Protein AF-A0A368PZV4-F1 (afdb_monomer_lite)

Foldseek 3Di:
DQLVVLLVVCPVVVLFDDDPPDPDDDSVRSLVRLVVSLVVLVVVVCVVVVDDPVVCCCLAVVCSVCRVDDDDWWAAAQAQQGTDDGSVVVNCVSSVHGHGDDRHDDPVPPPCVVPRRPDTPVRVVVVVVVVVVVVVVVVCPDDPDD

Secondary structure (DSSP, 8-state):
-HHHHHHHHHHHTTSS---TT-S---HHHHHHHHHHHHHHHHHHHHHHHT--HHHHIIIIITTGGGTTS-----BBTTSTT-B---HHHHHHHHHT----------TT-HHHHTTSTTSBHHHHHHHHHHHHHHHHHHTT------

Structure (mmCIF, N/CA/C/O backbone):
data_AF-A0A368PZV4-F1
#
_entry.id   AF-A0A368PZV4-F1
#
loop_
_atom_site.group_PDB
_atom_site.id
_atom_site.type_symbol
_atom_site.label_atom_id
_atom_site.label_alt_id
_atom_site.label_comp_id
_atom_site.label_asym_id
_atom_site.label_entity_id
_atom_site.label_seq_id
_atom_site.pdbx_PDB_ins_code
_atom_site.Cartn_x
_atom_site.Cartn_y
_atom_site.Cartn_z
_atom_site.occupancy
_atom_site.B_iso_or_equiv
_atom_site.auth_seq_id
_atom_site.auth_comp_id
_atom_site.auth_asym_id
_atom_site.auth_atom_id
_atom_site.pdbx_PDB_model_num
ATOM 1 N N . MET A 1 1 ? -8.349 9.410 0.776 1.00 78.31 1 MET A N 1
ATOM 2 C CA . MET A 1 1 ? -9.178 8.287 0.238 1.00 78.31 1 MET A CA 1
ATOM 3 C C . MET A 1 1 ? -8.733 6.930 0.779 1.00 78.31 1 MET A C 1
ATOM 5 O O . MET A 1 1 ? -9.590 6.104 1.074 1.00 78.31 1 MET A O 1
ATOM 9 N N . SER A 1 2 ? -7.427 6.701 0.957 1.00 87.19 2 SER A N 1
ATOM 10 C CA . SER A 1 2 ? -6.885 5.424 1.443 1.00 87.19 2 SER A CA 1
ATOM 11 C C . SER A 1 2 ? -7.410 5.018 2.823 1.00 87.19 2 SER A C 1
ATOM 13 O O . SER A 1 2 ? -7.723 3.852 3.024 1.00 87.19 2 SER A O 1
ATOM 15 N N . LEU A 1 3 ? -7.606 5.967 3.747 1.00 91.31 3 LEU A N 1
ATOM 16 C CA . LEU A 1 3 ? -8.195 5.670 5.058 1.00 91.31 3 LEU A CA 1
ATOM 17 C C . LEU A 1 3 ? -9.591 5.031 4.967 1.00 91.31 3 LEU A C 1
ATOM 19 O O . LEU A 1 3 ? -9.869 4.076 5.685 1.00 91.31 3 LEU A O 1
ATOM 23 N N . LEU A 1 4 ? -10.462 5.540 4.088 1.00 92.06 4 LEU A N 1
ATOM 24 C CA . LEU A 1 4 ? -11.806 4.983 3.897 1.00 92.06 4 LEU A CA 1
ATOM 25 C C . LEU A 1 4 ? -11.743 3.579 3.298 1.00 92.06 4 LEU A C 1
ATOM 27 O O . LEU A 1 4 ? -12.477 2.702 3.738 1.00 92.06 4 LEU A O 1
ATOM 31 N N . LEU A 1 5 ? -10.845 3.356 2.331 1.00 91.75 5 LEU A N 1
ATOM 32 C CA . LEU A 1 5 ? -10.611 2.030 1.760 1.00 91.75 5 LEU A CA 1
ATOM 33 C C . LEU A 1 5 ? -10.196 1.035 2.850 1.00 91.75 5 LEU A C 1
ATOM 35 O O . LEU A 1 5 ? -10.848 0.005 3.008 1.00 91.75 5 LEU A O 1
ATOM 39 N N . CYS A 1 6 ? -9.160 1.364 3.628 1.00 91.81 6 CYS A N 1
ATOM 40 C CA . CYS A 1 6 ? -8.692 0.512 4.718 1.00 91.81 6 CYS A CA 1
ATOM 41 C C . CYS A 1 6 ? -9.803 0.272 5.745 1.00 91.81 6 CYS A C 1
ATOM 43 O O . CYS A 1 6 ? -10.061 -0.869 6.112 1.00 91.81 6 CYS A O 1
ATOM 45 N N . GLY A 1 7 ? -10.505 1.330 6.160 1.00 92.69 7 GLY A N 1
ATOM 46 C CA . GLY A 1 7 ? -11.626 1.234 7.090 1.00 92.69 7 GLY A CA 1
ATOM 47 C C . GLY A 1 7 ? -12.708 0.272 6.606 1.00 92.69 7 GLY A C 1
ATOM 48 O O . GLY A 1 7 ? -13.102 -0.625 7.343 1.00 92.69 7 GLY A O 1
ATOM 49 N N . ASN A 1 8 ? -13.140 0.406 5.352 1.00 94.31 8 ASN A N 1
ATOM 50 C CA . ASN A 1 8 ? -14.178 -0.445 4.774 1.00 94.31 8 ASN A CA 1
ATOM 51 C C . ASN A 1 8 ? -13.747 -1.911 4.697 1.00 94.31 8 ASN A C 1
ATOM 53 O O . ASN A 1 8 ? -14.519 -2.785 5.083 1.00 94.31 8 ASN A O 1
ATOM 57 N N . VAL A 1 9 ? -12.526 -2.189 4.228 1.00 94.38 9 VAL A N 1
ATOM 58 C CA . VAL A 1 9 ? -12.024 -3.569 4.129 1.00 94.38 9 VAL A CA 1
ATOM 59 C C . VAL A 1 9 ? -11.935 -4.214 5.511 1.00 94.38 9 VAL A C 1
ATOM 61 O O . VAL A 1 9 ? -12.383 -5.344 5.690 1.00 94.38 9 VAL A O 1
ATOM 64 N N . LEU A 1 10 ? -11.421 -3.489 6.506 1.00 93.75 10 LEU A N 1
ATOM 65 C CA . LEU A 1 10 ? -11.303 -4.005 7.869 1.00 93.75 10 LEU A CA 1
ATOM 66 C C . LEU A 1 10 ? -12.663 -4.185 8.553 1.00 93.75 10 LEU A C 1
ATOM 68 O O . LEU A 1 10 ? -12.827 -5.141 9.304 1.00 93.75 10 LEU A O 1
ATOM 72 N N . LEU A 1 11 ? -13.636 -3.305 8.298 1.00 94.31 11 LEU A N 1
ATOM 73 C CA . LEU A 1 11 ? -15.003 -3.454 8.810 1.00 94.31 11 LEU A CA 1
ATOM 74 C C . LEU A 1 11 ? -15.690 -4.681 8.209 1.00 94.31 11 LEU A C 1
ATOM 76 O O . LEU A 1 11 ? -16.255 -5.487 8.939 1.00 94.31 11 LEU A O 1
ATOM 80 N N . LEU A 1 12 ? -15.613 -4.838 6.884 1.00 94.25 12 LEU A N 1
ATOM 81 C CA . LEU A 1 12 ? -16.194 -5.983 6.178 1.00 94.25 12 LEU A CA 1
ATOM 82 C C . LEU A 1 12 ? -15.517 -7.304 6.557 1.00 94.25 12 LEU A C 1
ATOM 84 O O . LEU A 1 12 ? -16.163 -8.345 6.546 1.00 94.25 12 LEU A O 1
ATOM 88 N N . GLY A 1 13 ? -14.228 -7.263 6.898 1.00 91.75 13 GLY A N 1
ATOM 89 C CA . GLY A 1 13 ? -13.473 -8.409 7.402 1.00 91.75 13 GLY A CA 1
ATOM 90 C C . GLY A 1 13 ? -13.591 -8.641 8.911 1.00 91.75 13 GLY A C 1
ATOM 91 O O . GLY A 1 13 ? -12.809 -9.434 9.438 1.00 91.75 13 GLY A O 1
ATOM 92 N N . GLU A 1 14 ? -14.483 -7.918 9.605 1.00 91.44 14 GLU A N 1
ATOM 93 C CA . GLU A 1 14 ? -14.702 -7.983 11.062 1.00 91.44 14 GLU A CA 1
ATOM 94 C C . GLU A 1 14 ? -13.419 -7.773 11.895 1.00 91.44 14 GLU A C 1
ATOM 96 O O . GLU A 1 14 ? -13.285 -8.241 13.025 1.00 91.44 14 GLU A O 1
ATOM 101 N N . LYS A 1 15 ? -12.440 -7.057 11.331 1.00 90.75 15 LYS A N 1
ATOM 102 C CA . LYS A 1 15 ? -11.149 -6.743 11.963 1.00 90.75 15 LYS A CA 1
ATOM 103 C C . LYS A 1 15 ? -11.218 -5.514 12.859 1.00 90.75 15 LYS A C 1
ATOM 105 O O . LYS A 1 15 ? -10.461 -5.402 13.820 1.00 90.75 15 LYS A O 1
ATOM 110 N N . ILE A 1 16 ? -12.124 -4.597 12.536 1.00 92.69 16 ILE A N 1
ATOM 111 C CA . ILE A 1 16 ? -12.503 -3.459 13.373 1.00 92.69 16 ILE A CA 1
ATOM 112 C C . ILE A 1 16 ? -14.026 -3.399 13.456 1.00 92.69 16 ILE A C 1
ATOM 114 O O . ILE A 1 16 ? -14.721 -3.882 12.566 1.00 92.69 16 ILE A O 1
ATOM 118 N N . THR A 1 17 ? -14.550 -2.776 14.507 1.00 92.56 17 THR A N 1
ATOM 119 C CA . THR A 1 17 ? -15.995 -2.662 14.738 1.00 92.56 17 THR A CA 1
ATOM 120 C C . THR A 1 17 ? -16.387 -1.223 15.026 1.00 92.56 17 THR A C 1
ATO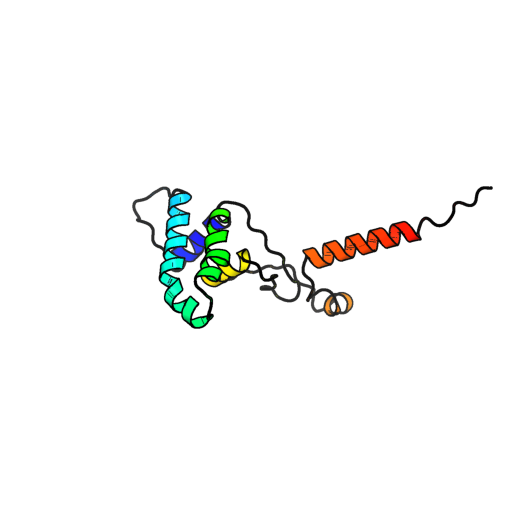M 122 O O . THR A 1 17 ? -15.664 -0.497 15.708 1.00 92.56 17 THR A O 1
ATOM 125 N N . LEU A 1 18 ? -17.568 -0.835 14.557 1.00 91.81 18 LEU A N 1
ATOM 126 C CA . LEU A 1 18 ? -18.217 0.430 14.885 1.00 91.81 18 LEU A CA 1
ATOM 127 C C . LEU A 1 18 ? -19.496 0.152 15.673 1.00 91.81 18 LEU A C 1
ATOM 129 O O . LEU A 1 18 ? -20.138 -0.878 15.482 1.00 91.81 18 LEU A O 1
ATOM 133 N N . ASN A 1 19 ? -19.883 1.080 16.545 1.00 90.31 19 ASN A N 1
ATOM 134 C CA . ASN A 1 19 ? -21.182 1.005 17.205 1.00 90.31 19 ASN A CA 1
ATOM 135 C C . ASN A 1 19 ? -22.301 1.232 16.166 1.00 90.31 19 ASN A C 1
ATOM 137 O O . ASN A 1 19 ? -22.258 2.209 15.426 1.00 90.31 19 ASN A O 1
ATOM 141 N N . LEU A 1 20 ? -23.300 0.346 16.126 1.00 85.88 20 LEU A N 1
ATOM 142 C CA . LEU A 1 20 ? -24.413 0.373 15.168 1.00 85.88 20 LEU A CA 1
ATOM 143 C C . LEU A 1 20 ? -25.290 1.635 15.268 1.00 85.88 20 LEU A C 1
ATOM 145 O O . LEU A 1 20 ? -25.945 1.998 14.292 1.00 85.88 20 LEU A O 1
ATOM 149 N N . ASP A 1 21 ? -25.272 2.334 16.404 1.00 92.62 21 ASP A N 1
ATOM 150 C CA . ASP A 1 21 ? -26.074 3.544 16.625 1.00 92.62 21 ASP A CA 1
ATOM 151 C C . ASP A 1 21 ? -25.435 4.819 16.047 1.00 92.62 21 ASP A C 1
ATOM 153 O O . ASP A 1 21 ? -26.058 5.889 16.015 1.00 92.62 21 ASP A O 1
ATOM 157 N N . ILE A 1 22 ? -24.182 4.747 15.583 1.00 91.56 22 ILE A N 1
ATOM 158 C CA . ILE A 1 22 ? -23.477 5.924 15.073 1.00 91.56 22 ILE A CA 1
ATOM 159 C C . ILE A 1 22 ? -23.836 6.169 13.606 1.00 91.56 22 ILE A C 1
ATOM 161 O O . ILE A 1 22 ? -23.714 5.306 12.743 1.00 91.56 22 ILE A O 1
ATOM 165 N N . LYS A 1 23 ? -24.240 7.402 13.295 1.00 92.12 23 LYS A N 1
ATOM 166 C CA . LYS A 1 23 ? -24.555 7.822 11.915 1.00 92.12 23 LYS A CA 1
ATOM 167 C C . LYS A 1 23 ? -23.370 8.457 11.189 1.00 92.12 23 LYS A C 1
ATOM 169 O O . LYS A 1 23 ? -23.440 8.691 9.986 1.00 92.12 23 LYS A O 1
ATOM 174 N N . LYS A 1 24 ? -22.321 8.822 11.929 1.00 93.06 24 LYS A N 1
ATOM 175 C CA . LYS A 1 24 ? -21.122 9.502 11.427 1.00 93.06 24 LYS A CA 1
ATOM 176 C C . LYS A 1 24 ? -19.906 9.038 12.217 1.00 93.06 24 LYS A C 1
ATOM 178 O O . LYS A 1 24 ? -19.992 8.865 13.430 1.00 93.06 24 LYS A O 1
ATOM 183 N N . VAL A 1 25 ? -18.781 8.907 11.526 1.00 93.12 25 VAL A N 1
ATOM 184 C CA . VAL A 1 25 ? -17.474 8.575 12.102 1.00 93.12 25 VAL A CA 1
ATOM 185 C C . VAL A 1 25 ? -16.504 9.685 11.725 1.00 93.12 25 VAL A C 1
ATOM 187 O O . VAL A 1 25 ? -16.490 10.125 10.575 1.00 93.12 25 VAL A O 1
ATOM 190 N N . SER A 1 26 ? -15.731 10.178 12.693 1.00 94.25 26 SER A N 1
ATOM 191 C CA . SER A 1 26 ? -14.684 11.163 12.421 1.00 94.25 26 SER A CA 1
ATOM 192 C C . SER A 1 26 ? -13.438 10.485 11.859 1.00 94.25 26 SER A C 1
ATOM 194 O O . SER A 1 26 ? -13.157 9.323 12.151 1.00 94.25 26 SER A O 1
ATOM 196 N N . GLU A 1 27 ? -12.651 11.236 11.093 1.00 93.25 27 GLU A N 1
ATOM 197 C CA . GLU A 1 27 ? -11.374 10.762 10.558 1.00 93.25 27 GLU A CA 1
ATOM 198 C C . GLU A 1 27 ? -10.453 10.228 11.665 1.00 93.25 27 GLU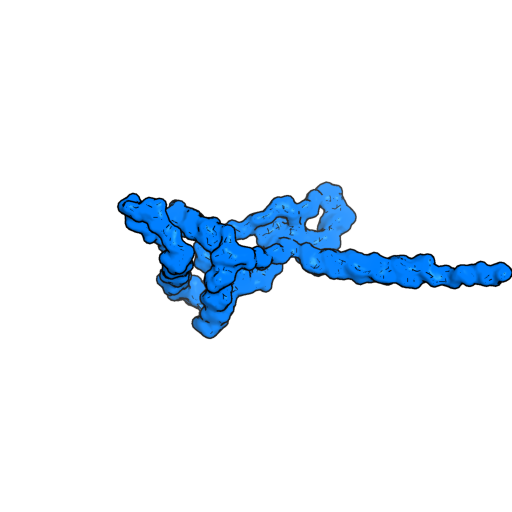 A C 1
ATOM 200 O O . GLU A 1 27 ? -9.980 9.098 11.583 1.00 93.25 27 GLU A O 1
ATOM 205 N N . GLY A 1 28 ? -10.277 10.995 12.747 1.00 93.12 28 GLY A N 1
ATOM 206 C CA . GLY A 1 28 ? -9.441 10.589 13.878 1.00 93.12 28 GLY A CA 1
ATOM 207 C C . GLY A 1 28 ? -9.924 9.308 14.564 1.00 93.12 28 GLY A C 1
ATOM 208 O O . GLY A 1 28 ? -9.102 8.486 14.961 1.00 93.12 28 GLY A O 1
ATOM 209 N N . HIS A 1 29 ? -11.241 9.092 14.654 1.00 93.50 29 HIS A N 1
ATOM 210 C CA . HIS A 1 29 ? -11.783 7.846 15.199 1.00 93.50 29 HIS A CA 1
ATOM 211 C C . HIS A 1 29 ? -11.462 6.656 14.288 1.00 93.50 29 HIS A C 1
ATOM 213 O O . HIS A 1 29 ? -11.070 5.598 14.771 1.00 93.50 29 HIS A O 1
ATOM 219 N N . LEU A 1 30 ? -11.567 6.831 12.968 1.00 93.75 30 LEU A N 1
ATOM 220 C CA . LEU A 1 30 ? -11.234 5.771 12.020 1.00 93.75 30 LEU A CA 1
ATOM 221 C C . LEU A 1 30 ? -9.730 5.450 12.020 1.00 93.75 30 LEU A C 1
ATOM 223 O O . LEU A 1 30 ? -9.369 4.275 12.027 1.00 93.75 30 LEU A O 1
ATOM 227 N N . ILE A 1 31 ? -8.856 6.463 12.093 1.00 93.75 31 ILE A N 1
ATOM 228 C CA . ILE A 1 31 ? -7.403 6.266 12.260 1.00 93.75 31 ILE A CA 1
ATOM 229 C C . ILE A 1 31 ? -7.117 5.462 13.531 1.00 93.75 31 ILE A C 1
ATOM 231 O O . ILE A 1 31 ? -6.352 4.501 13.483 1.00 93.75 31 ILE A O 1
ATOM 235 N N . TYR A 1 32 ? -7.750 5.822 14.649 1.00 92.81 32 TYR A N 1
ATOM 236 C CA . TYR A 1 32 ? -7.574 5.127 15.923 1.00 92.81 32 TYR A CA 1
ATOM 237 C C . TYR A 1 32 ? -7.950 3.642 15.836 1.00 92.81 32 TYR A C 1
ATOM 239 O O . TYR A 1 32 ? -7.218 2.796 16.353 1.00 92.81 32 TYR A O 1
ATOM 247 N N . LEU A 1 33 ? -9.049 3.301 15.157 1.00 93.31 33 LEU A N 1
ATOM 248 C CA . LEU A 1 33 ? -9.457 1.906 14.968 1.00 93.31 33 LEU A CA 1
ATOM 249 C C . LEU A 1 33 ? -8.441 1.119 14.134 1.00 93.31 33 LEU A C 1
ATOM 251 O O . LEU A 1 33 ? -8.046 0.022 14.525 1.00 93.31 33 LEU A O 1
ATOM 255 N N . VAL A 1 34 ? -7.974 1.696 13.022 1.00 92.62 34 VAL A N 1
ATOM 256 C CA . VAL A 1 34 ? -6.947 1.079 12.162 1.00 92.62 34 VAL A CA 1
ATOM 257 C C . VAL A 1 34 ? -5.635 0.889 12.930 1.00 92.62 34 VAL A C 1
ATOM 259 O O . VAL A 1 34 ? -5.028 -0.178 12.875 1.00 92.62 34 VAL A O 1
ATOM 262 N N . GLN A 1 35 ? -5.212 1.903 13.686 1.00 90.81 35 GLN A N 1
ATOM 263 C CA . GLN A 1 35 ? -4.012 1.847 14.518 1.00 90.81 35 GLN A CA 1
ATOM 264 C C . GLN A 1 35 ? -4.132 0.777 15.607 1.00 90.81 35 GLN A C 1
ATOM 266 O O . GLN A 1 35 ? -3.190 0.021 15.833 1.00 90.81 35 GLN A O 1
ATOM 271 N N . SER A 1 36 ? -5.290 0.695 16.261 1.00 89.56 36 SER A N 1
ATOM 272 C CA . SER A 1 36 ? -5.557 -0.309 17.291 1.00 89.56 36 SER A CA 1
ATOM 273 C C . SER A 1 36 ? -5.470 -1.716 16.703 1.00 89.56 36 SER A C 1
ATOM 275 O O . SER A 1 36 ? -4.765 -2.558 17.253 1.00 89.56 36 SER A O 1
ATOM 277 N N . TYR A 1 37 ? -6.097 -1.956 15.547 1.00 89.38 37 TYR A N 1
ATOM 278 C CA . TYR A 1 37 ? -5.989 -3.230 14.832 1.00 89.38 37 TYR A CA 1
ATOM 279 C C . TYR A 1 37 ? -4.533 -3.614 14.534 1.00 89.38 37 TYR A C 1
ATOM 281 O O . TYR A 1 37 ? -4.127 -4.739 14.823 1.00 89.38 37 TYR A O 1
ATOM 289 N N . LEU A 1 38 ? -3.727 -2.668 14.041 1.00 87.69 38 LEU A N 1
ATOM 290 C CA . LEU A 1 38 ? -2.303 -2.897 13.790 1.00 87.69 38 LEU A CA 1
ATOM 291 C C . LEU A 1 38 ? -1.529 -3.254 15.062 1.00 87.69 38 LEU A C 1
ATOM 293 O O . LEU A 1 38 ? -0.671 -4.124 15.004 1.00 87.69 38 LEU A O 1
ATOM 297 N N . PHE A 1 39 ? -1.826 -2.627 16.205 1.00 83.62 39 PHE A N 1
ATOM 298 C CA . PHE A 1 39 ? -1.180 -2.963 17.478 1.00 83.62 39 PHE A CA 1
ATOM 299 C C . PHE A 1 39 ? -1.556 -4.359 17.983 1.00 83.62 39 PHE A C 1
ATOM 301 O O . PHE A 1 39 ? -0.674 -5.097 18.417 1.00 83.62 39 PHE A O 1
ATOM 308 N N . TYR A 1 40 ? -2.837 -4.733 17.919 1.00 77.44 40 TYR A N 1
ATOM 309 C CA . TYR A 1 40 ? -3.299 -6.040 18.397 1.00 77.44 40 TYR A CA 1
ATOM 310 C C . TYR A 1 40 ? -2.896 -7.191 17.465 1.00 77.44 40 TYR A C 1
ATOM 312 O O . TYR A 1 40 ? -2.604 -8.283 17.945 1.00 77.44 40 TYR A O 1
ATOM 320 N N . GLY A 1 41 ? -2.841 -6.955 16.150 1.00 68.19 41 GLY A N 1
ATOM 321 C CA . GLY A 1 41 ? -2.355 -7.935 15.170 1.00 68.19 41 GLY A CA 1
ATOM 322 C C . GLY A 1 41 ? -0.828 -8.074 15.136 1.00 68.19 41 GLY A C 1
ATOM 323 O O . GLY A 1 41 ? -0.300 -9.034 14.573 1.00 68.19 41 GLY A O 1
ATOM 324 N N . ASN A 1 42 ? -0.106 -7.132 15.746 1.00 63.03 42 ASN A N 1
ATOM 325 C CA . ASN A 1 42 ? 1.338 -7.017 15.589 1.00 63.03 42 ASN A CA 1
ATOM 326 C C . ASN A 1 42 ? 2.142 -8.105 16.279 1.00 63.03 42 ASN A C 1
ATOM 328 O O . ASN A 1 42 ? 3.193 -8.484 15.780 1.00 63.03 42 ASN A O 1
ATOM 332 N N . THR A 1 43 ? 1.686 -8.608 17.423 1.00 60.56 43 THR A N 1
ATOM 333 C CA . THR A 1 43 ? 2.439 -9.605 18.196 1.00 60.56 43 THR A CA 1
ATOM 334 C C . THR A 1 43 ? 2.690 -10.876 17.390 1.00 60.56 43 THR A C 1
ATOM 336 O O . THR A 1 43 ? 3.732 -11.501 17.548 1.00 60.56 43 THR A O 1
ATOM 339 N N . GLN A 1 44 ? 1.766 -11.240 16.498 1.00 59.97 44 GLN A N 1
ATOM 340 C CA . GLN A 1 44 ? 1.894 -12.428 15.660 1.00 59.97 44 GLN A CA 1
ATOM 341 C C . GLN A 1 44 ? 2.725 -12.153 14.394 1.00 59.97 44 GLN A C 1
ATOM 343 O O . GLN A 1 44 ? 3.657 -12.898 14.105 1.00 59.97 44 GLN A O 1
ATOM 348 N N . MET A 1 45 ? 2.481 -11.034 13.699 1.00 59.31 45 MET A N 1
ATOM 349 C CA . MET A 1 45 ? 3.254 -10.666 12.500 1.00 59.31 45 MET A CA 1
ATOM 350 C C . MET A 1 45 ? 4.708 -10.265 12.794 1.00 59.31 45 MET A C 1
ATOM 352 O O . MET A 1 45 ? 5.589 -10.553 11.986 1.00 59.31 45 MET A O 1
ATOM 356 N N . GLN A 1 46 ? 4.993 -9.639 13.943 1.00 60.84 46 GLN A N 1
ATOM 357 C CA . GLN A 1 46 ? 6.368 -9.346 14.375 1.00 60.84 46 GLN A CA 1
ATOM 358 C C . GLN A 1 46 ? 7.174 -10.630 14.594 1.00 60.84 46 GLN A C 1
ATOM 360 O O . GLN A 1 46 ? 8.348 -10.676 14.227 1.00 60.84 46 GLN A O 1
ATOM 365 N N . LEU A 1 47 ? 6.539 -11.675 15.141 1.00 59.66 47 LEU A N 1
ATOM 366 C CA . LEU A 1 47 ? 7.156 -12.994 15.295 1.00 59.66 47 LEU A CA 1
ATOM 367 C C . LEU A 1 47 ? 7.444 -13.654 13.938 1.00 59.66 47 LEU A C 1
ATOM 369 O O . LEU A 1 47 ? 8.492 -14.269 13.769 1.00 59.66 47 LEU A O 1
ATOM 373 N N . GLU A 1 48 ? 6.532 -13.524 12.973 1.00 60.50 48 GLU A N 1
ATOM 374 C CA . GLU A 1 48 ? 6.653 -14.156 11.651 1.00 60.50 48 GLU A CA 1
ATOM 375 C C . GLU A 1 48 ? 7.680 -13.462 10.740 1.00 60.50 48 GLU A C 1
ATOM 377 O O . GLU A 1 48 ? 8.347 -14.128 9.948 1.00 60.50 48 GLU A O 1
ATOM 382 N N . GLN A 1 49 ? 7.836 -12.138 10.853 1.00 62.47 49 GLN A N 1
ATOM 383 C CA . GLN A 1 49 ? 8.717 -11.352 9.977 1.00 62.47 49 GLN A CA 1
ATOM 384 C C . GLN A 1 49 ? 10.086 -11.008 10.592 1.00 62.47 49 GLN A C 1
ATOM 386 O O . GLN A 1 49 ? 10.904 -10.394 9.908 1.00 62.47 49 GLN A O 1
ATOM 391 N N . ASN A 1 50 ? 10.366 -11.389 11.850 1.00 66.06 50 ASN A N 1
ATOM 392 C CA . ASN A 1 50 ? 11.592 -11.023 12.589 1.00 66.06 50 ASN A CA 1
ATOM 393 C C . ASN A 1 50 ? 11.921 -9.513 12.537 1.00 66.06 50 ASN A C 1
ATOM 395 O O . ASN A 1 50 ? 13.086 -9.114 12.547 1.00 66.06 50 ASN A O 1
ATOM 399 N N . LEU A 1 51 ? 10.900 -8.658 12.447 1.00 69.62 51 LEU A N 1
ATOM 400 C CA . LEU A 1 51 ? 11.086 -7.211 12.389 1.00 69.62 51 LEU A CA 1
ATOM 401 C C . LEU A 1 51 ? 11.285 -6.654 13.794 1.00 69.62 51 LEU A C 1
ATOM 403 O O . LEU A 1 51 ? 10.464 -6.881 14.683 1.00 69.62 51 LEU A O 1
ATOM 407 N N . GLU A 1 52 ? 12.346 -5.869 13.986 1.00 75.94 52 GLU A N 1
ATOM 408 C CA . GLU A 1 52 ? 12.499 -5.115 15.224 1.00 75.94 52 GLU A CA 1
ATOM 409 C C . GLU A 1 52 ? 11.336 -4.131 15.403 1.00 75.94 52 GLU A C 1
ATOM 411 O O . GLU A 1 52 ? 10.873 -3.487 14.458 1.00 75.94 52 GLU A O 1
ATOM 416 N N . LEU A 1 53 ? 10.892 -3.963 16.651 1.00 73.56 53 LEU A N 1
ATOM 417 C CA . LEU A 1 53 ? 9.810 -3.044 17.019 1.00 73.56 53 LEU A CA 1
ATOM 418 C C . LEU A 1 53 ? 10.074 -1.605 16.529 1.00 73.56 53 LEU A C 1
ATOM 420 O O . LEU A 1 53 ? 9.150 -0.886 16.148 1.00 73.56 53 LEU A O 1
ATOM 424 N N . SER A 1 54 ? 11.345 -1.197 16.526 1.00 77.75 54 SER A N 1
ATOM 425 C CA . SER A 1 54 ? 11.834 0.085 16.008 1.00 77.75 54 SER A CA 1
ATOM 426 C C . SER A 1 54 ? 11.512 0.262 14.518 1.00 77.75 54 SER A C 1
ATOM 428 O O . SER A 1 54 ? 10.998 1.309 14.114 1.00 77.75 54 SER A O 1
ATOM 430 N N . GLU A 1 55 ? 11.749 -0.776 13.719 1.00 79.00 55 GLU A N 1
ATOM 431 C CA . GLU A 1 55 ? 11.536 -0.769 12.277 1.00 79.00 55 GLU A CA 1
ATOM 432 C C . GLU A 1 55 ? 10.047 -0.841 11.930 1.00 79.00 55 GLU A C 1
ATOM 434 O O . GLU A 1 55 ? 9.585 -0.089 11.073 1.00 79.00 55 GLU A O 1
ATOM 439 N N . PHE A 1 56 ? 9.259 -1.634 12.667 1.00 81.00 56 PHE A N 1
ATOM 440 C CA . PHE A 1 56 ? 7.798 -1.618 12.543 1.00 81.00 56 PHE A CA 1
ATOM 441 C C . PHE A 1 56 ? 7.227 -0.215 12.800 1.00 81.00 56 PHE A C 1
ATOM 443 O O . PHE A 1 56 ? 6.442 0.308 12.004 1.00 81.00 56 PHE A O 1
ATOM 450 N N . ASN A 1 57 ? 7.636 0.423 13.902 1.00 80.62 57 ASN A N 1
ATOM 451 C CA . ASN A 1 57 ? 7.151 1.757 14.256 1.00 80.62 57 ASN A CA 1
ATOM 452 C C . ASN A 1 57 ? 7.470 2.769 13.150 1.00 80.62 57 ASN A C 1
ATOM 454 O O . ASN A 1 57 ? 6.636 3.609 12.807 1.00 80.62 57 ASN A O 1
ATOM 458 N N . LYS A 1 58 ? 8.659 2.668 12.556 1.00 80.94 58 LYS A N 1
ATOM 459 C CA . LYS A 1 58 ? 9.091 3.552 11.476 1.00 80.94 58 LYS A CA 1
ATOM 460 C C . LYS A 1 58 ? 8.348 3.286 10.164 1.00 80.94 58 LYS A C 1
ATOM 462 O O . LYS A 1 58 ? 7.868 4.236 9.547 1.00 80.94 58 LYS A O 1
ATOM 467 N N . GLN A 1 59 ? 8.258 2.030 9.732 1.00 81.81 59 GLN A N 1
ATOM 468 C CA . GLN A 1 59 ? 7.688 1.673 8.430 1.00 81.81 59 GLN A CA 1
ATOM 469 C C . GLN A 1 59 ? 6.159 1.696 8.415 1.00 81.81 59 GLN A C 1
ATOM 471 O O . GLN A 1 59 ? 5.571 2.076 7.409 1.00 81.81 59 GLN A O 1
ATOM 476 N N . VAL A 1 60 ? 5.508 1.318 9.513 1.00 83.88 60 VAL A N 1
ATOM 477 C CA . VAL A 1 60 ? 4.054 1.120 9.547 1.00 83.88 60 VAL A CA 1
ATOM 478 C C . VAL A 1 60 ? 3.369 2.274 10.264 1.00 83.88 60 VAL A C 1
ATOM 480 O O . VAL A 1 60 ? 2.551 2.983 9.673 1.00 83.88 60 VAL A O 1
ATOM 483 N N . LEU A 1 61 ? 3.739 2.532 11.523 1.00 84.88 61 LEU A N 1
ATOM 484 C CA . LEU A 1 61 ? 3.104 3.608 12.293 1.00 84.88 61 LEU A CA 1
ATOM 485 C C . LEU A 1 61 ? 3.480 4.995 11.763 1.00 84.88 61 LEU A C 1
ATOM 487 O O . LEU A 1 61 ? 2.653 5.902 11.806 1.00 84.88 61 LEU A O 1
ATOM 491 N N 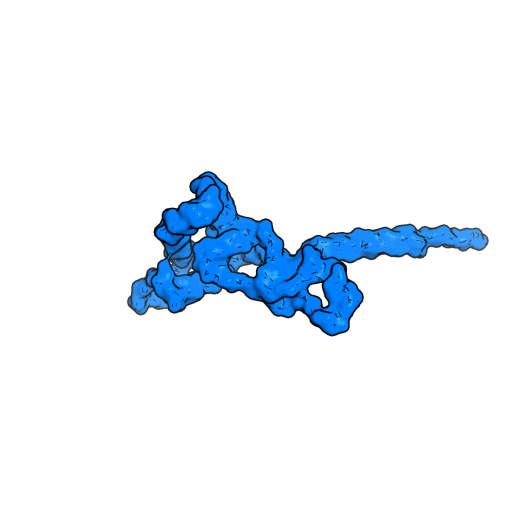. GLY A 1 62 ? 4.678 5.151 11.197 1.00 86.62 62 GLY A N 1
ATOM 492 C CA . GLY A 1 62 ? 5.102 6.388 10.537 1.00 86.62 62 GLY A CA 1
ATOM 493 C C . GLY A 1 62 ? 4.258 6.770 9.311 1.00 86.62 62 GLY A C 1
ATOM 494 O O . GLY A 1 62 ? 4.233 7.939 8.927 1.00 86.62 62 GLY A O 1
ATOM 495 N N . VAL A 1 63 ? 3.539 5.816 8.707 1.00 89.50 63 VAL A N 1
ATOM 496 C CA . VAL A 1 63 ? 2.693 6.048 7.522 1.00 89.50 63 VAL A CA 1
ATOM 497 C C . VAL A 1 63 ? 1.231 6.303 7.892 1.00 89.50 63 VAL A C 1
ATOM 499 O O . VAL A 1 63 ? 0.532 6.978 7.138 1.00 89.50 63 VAL A O 1
ATOM 502 N N . LEU A 1 64 ? 0.764 5.853 9.063 1.00 87.62 64 LEU A N 1
ATOM 503 C CA . LEU A 1 64 ? -0.620 6.056 9.523 1.00 87.62 64 LEU A CA 1
ATOM 504 C C . LEU A 1 64 ? -1.121 7.509 9.393 1.00 87.62 64 LEU A C 1
ATOM 506 O O . LEU A 1 64 ? -2.218 7.690 8.860 1.00 87.62 64 LEU A O 1
ATOM 510 N N . PRO A 1 65 ? -0.353 8.553 9.777 1.00 89.12 65 PRO A N 1
ATOM 511 C CA . PRO A 1 65 ? -0.794 9.942 9.626 1.00 89.12 65 PRO A CA 1
ATOM 512 C C . PRO A 1 65 ? -1.021 10.375 8.171 1.00 89.12 65 PRO A C 1
ATOM 514 O O . PRO A 1 65 ? -1.707 11.364 7.930 1.00 89.12 65 PRO A O 1
ATOM 517 N N . LYS A 1 66 ? -0.460 9.651 7.192 1.00 90.31 66 LYS A N 1
ATOM 518 C CA . LYS A 1 66 ? -0.642 9.924 5.759 1.00 90.31 66 LYS A CA 1
ATOM 519 C C . LYS A 1 66 ? -1.917 9.295 5.187 1.00 90.31 66 LYS A C 1
ATOM 521 O O .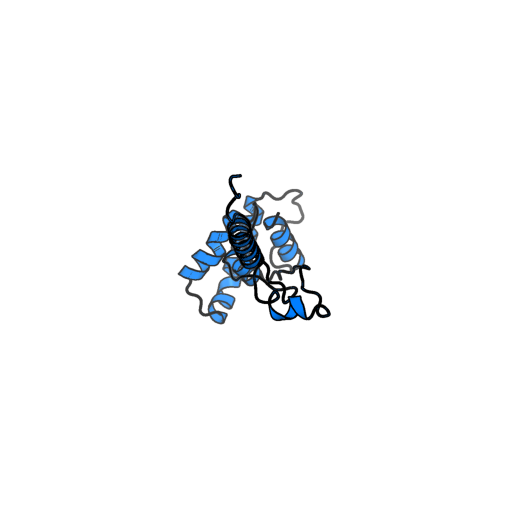 LYS A 1 66 ? -2.354 9.716 4.118 1.00 90.31 66 LYS A O 1
ATOM 526 N N . LEU A 1 67 ? -2.527 8.315 5.869 1.00 88.12 67 LEU A N 1
ATOM 527 C CA . LEU A 1 67 ? -3.710 7.585 5.382 1.00 88.12 67 LEU A CA 1
ATOM 528 C C . LEU A 1 67 ? -4.902 8.471 4.978 1.00 88.12 67 LEU A C 1
ATOM 530 O O . LEU A 1 67 ? -5.566 8.134 3.987 1.00 88.12 67 LEU A O 1
ATOM 534 N N . PRO A 1 68 ? -5.230 9.557 5.709 1.00 89.19 68 PRO A N 1
ATOM 535 C CA . PRO A 1 68 ? -6.311 10.450 5.299 1.00 89.19 68 PRO A CA 1
ATOM 536 C C . PRO A 1 68 ? -6.069 11.079 3.928 1.00 89.19 68 PRO A C 1
ATOM 538 O O . PRO A 1 68 ? -6.993 11.204 3.115 1.00 89.19 68 PRO A O 1
ATOM 541 N N . GLY A 1 69 ? -4.807 11.422 3.672 1.00 88.00 69 GLY A N 1
ATOM 542 C CA . GLY A 1 69 ? -4.347 12.059 2.453 1.00 88.00 69 GLY A CA 1
ATOM 543 C C . GLY A 1 69 ? -4.191 11.093 1.280 1.00 88.00 69 GLY A C 1
ATOM 544 O O . GLY A 1 69 ? -4.912 10.097 1.130 1.00 88.00 69 GLY A O 1
ATOM 545 N N . SER A 1 70 ? -3.248 11.445 0.410 1.00 83.06 70 SER A N 1
ATOM 546 C CA . SER A 1 70 ? -2.863 10.647 -0.748 1.00 83.06 70 SER A CA 1
ATOM 547 C C . SER A 1 70 ? -1.645 9.804 -0.405 1.00 83.06 70 SER A C 1
ATOM 549 O O . SER A 1 70 ? -0.636 10.323 0.070 1.00 83.06 70 SER A O 1
ATOM 551 N N . LEU A 1 71 ? -1.741 8.507 -0.679 1.00 89.94 71 LEU A N 1
ATOM 552 C CA . LEU A 1 71 ? -0.591 7.613 -0.687 1.00 89.94 71 LEU A CA 1
ATOM 553 C C . LEU A 1 71 ? -0.067 7.489 -2.110 1.00 89.94 71 LEU A C 1
ATOM 555 O O . LEU A 1 71 ? -0.824 7.622 -3.073 1.00 89.94 71 LEU A O 1
ATOM 559 N N . TYR A 1 72 ? 1.225 7.222 -2.218 1.00 90.06 72 TYR A N 1
ATOM 560 C CA . TYR A 1 72 ? 1.895 7.012 -3.486 1.00 90.06 72 TYR A CA 1
ATOM 561 C C . TYR A 1 72 ? 2.337 5.554 -3.588 1.00 90.06 72 TYR A C 1
ATOM 563 O O . TYR A 1 72 ? 2.931 5.022 -2.651 1.00 90.06 72 TYR A O 1
ATOM 571 N N . PHE A 1 73 ? 2.045 4.934 -4.728 1.00 93.31 73 PHE A N 1
ATOM 572 C CA . PHE A 1 73 ? 2.440 3.569 -5.046 1.00 93.31 73 PHE A CA 1
ATOM 573 C C . PHE A 1 73 ? 3.100 3.575 -6.418 1.00 93.31 73 PHE A C 1
ATOM 575 O O . PHE A 1 73 ? 2.477 3.988 -7.398 1.00 93.31 73 PHE A O 1
ATOM 582 N N . ASP A 1 74 ? 4.352 3.134 -6.481 1.00 95.94 74 ASP A N 1
ATOM 583 C CA . ASP A 1 74 ? 5.044 2.929 -7.749 1.00 95.94 74 ASP A CA 1
ATOM 584 C C . ASP A 1 74 ? 4.804 1.487 -8.202 1.00 95.94 74 ASP A C 1
ATOM 586 O O . ASP A 1 74 ? 5.081 0.545 -7.459 1.00 95.94 74 ASP A O 1
ATOM 590 N N . VAL A 1 75 ? 4.218 1.321 -9.385 1.00 96.38 75 VAL A N 1
ATOM 591 C CA . VAL A 1 75 ? 3.807 0.015 -9.917 1.00 96.38 75 VAL A CA 1
ATOM 592 C C . VAL A 1 75 ? 4.895 -0.577 -10.801 1.00 96.38 75 VAL A C 1
ATOM 594 O O . VAL A 1 75 ? 5.622 0.157 -11.470 1.00 96.38 75 VAL A O 1
ATOM 597 N N . THR A 1 76 ? 4.961 -1.903 -10.854 1.00 95.38 76 THR A N 1
ATOM 598 C CA . THR A 1 76 ? 5.746 -2.653 -11.843 1.00 95.38 76 THR A CA 1
ATOM 599 C C . THR A 1 76 ? 4.801 -3.401 -12.774 1.00 95.38 76 THR A C 1
ATOM 601 O O . THR A 1 76 ? 3.696 -3.766 -12.395 1.00 95.38 76 THR A O 1
ATOM 604 N N . PHE A 1 77 ? 5.204 -3.642 -14.017 1.00 94.94 77 PHE A N 1
ATOM 605 C CA . PHE A 1 77 ? 4.255 -4.057 -15.063 1.00 94.94 77 PHE A CA 1
ATOM 606 C C . PHE A 1 77 ? 4.158 -5.576 -15.259 1.00 94.94 77 PHE A C 1
ATOM 608 O O . PHE A 1 77 ? 3.476 -6.039 -16.174 1.00 94.94 77 PHE A O 1
ATOM 615 N N . ALA A 1 78 ? 4.860 -6.355 -14.431 1.00 90.56 78 ALA A N 1
ATOM 616 C CA . ALA A 1 78 ? 4.928 -7.812 -14.545 1.00 90.56 78 ALA A CA 1
ATOM 617 C C . ALA A 1 78 ? 3.696 -8.548 -14.005 1.00 90.56 78 ALA A C 1
ATOM 619 O O . ALA A 1 78 ? 3.428 -9.671 -14.427 1.00 90.56 78 ALA A O 1
ATOM 620 N N . SER A 1 79 ? 2.981 -7.981 -13.033 1.00 93.06 79 SER A N 1
ATOM 621 C CA . SER A 1 79 ? 1.861 -8.666 -12.382 1.00 93.06 79 SER A CA 1
ATOM 622 C C . SER A 1 79 ? 0.862 -7.671 -11.825 1.00 93.06 79 SER A C 1
ATOM 624 O O . SER A 1 79 ? 1.236 -6.547 -11.522 1.00 93.06 79 SER A O 1
ATOM 626 N N . SER A 1 80 ? -0.382 -8.096 -11.603 1.00 95.06 80 SER A N 1
ATOM 627 C CA . SER A 1 80 ? -1.404 -7.244 -10.983 1.00 95.06 80 SER A CA 1
ATOM 628 C C . SER A 1 80 ? -1.080 -6.843 -9.546 1.00 95.06 80 SER A C 1
ATOM 630 O O . SER A 1 80 ? -1.745 -5.968 -9.011 1.00 95.06 80 SER A O 1
ATOM 632 N N . CYS A 1 81 ? -0.118 -7.502 -8.901 1.00 94.94 81 CYS A N 1
ATOM 633 C CA . CYS A 1 81 ? 0.344 -7.202 -7.545 1.00 94.94 81 CYS A CA 1
ATOM 634 C C . CYS A 1 81 ? 1.721 -6.513 -7.562 1.00 94.94 81 CYS A C 1
ATOM 636 O O . CYS A 1 81 ? 2.422 -6.521 -6.551 1.00 94.94 81 CYS A O 1
ATOM 638 N N . GLY A 1 82 ? 2.154 -6.005 -8.719 1.00 94.88 82 GLY A N 1
ATOM 639 C CA . GLY A 1 82 ? 3.492 -5.473 -8.930 1.00 94.88 82 GLY A CA 1
ATOM 640 C C . GLY A 1 82 ? 3.649 -4.072 -8.356 1.00 94.88 82 GLY A C 1
ATOM 641 O O . GLY A 1 82 ? 3.203 -3.098 -8.950 1.00 94.88 82 GLY A O 1
ATOM 642 N N . PHE A 1 83 ? 4.347 -3.945 -7.230 1.00 95.75 83 PHE A N 1
ATOM 643 C CA . PHE A 1 83 ? 4.665 -2.650 -6.629 1.00 95.75 83 PHE A CA 1
ATOM 644 C C . PHE A 1 83 ? 6.114 -2.615 -6.146 1.00 95.75 83 PHE A C 1
ATOM 646 O O . PHE A 1 83 ? 6.653 -3.637 -5.718 1.00 95.75 83 PHE A O 1
ATOM 653 N N . GLU A 1 84 ? 6.731 -1.437 -6.190 1.00 95.00 84 GLU A N 1
ATOM 654 C CA . GLU A 1 84 ? 7.995 -1.190 -5.495 1.00 95.00 84 GLU A CA 1
ATOM 655 C C . GLU A 1 84 ? 7.786 -1.257 -3.982 1.00 95.00 84 GLU A C 1
ATOM 657 O O . GLU A 1 84 ? 6.782 -0.773 -3.453 1.00 95.00 84 GLU A O 1
ATOM 662 N N . GLN A 1 85 ? 8.753 -1.835 -3.271 1.00 91.38 85 GLN A N 1
ATOM 663 C CA . GLN A 1 85 ? 8.655 -1.991 -1.827 1.00 91.38 85 GLN A CA 1
ATOM 664 C C . GLN A 1 85 ? 8.905 -0.651 -1.124 1.00 91.38 85 GLN A C 1
ATOM 666 O O . GLN A 1 85 ? 10.028 -0.152 -1.054 1.00 91.38 85 GLN A O 1
ATOM 671 N N . THR A 1 86 ? 7.841 -0.083 -0.566 1.00 92.00 86 THR A N 1
ATOM 672 C CA . THR A 1 86 ? 7.860 1.144 0.241 1.00 92.00 86 THR A CA 1
ATOM 673 C C . THR A 1 86 ? 7.156 0.943 1.582 1.00 92.00 86 THR A C 1
ATOM 675 O O . THR A 1 86 ? 6.420 -0.029 1.777 1.00 92.00 86 THR A O 1
ATOM 678 N N . SER A 1 87 ? 7.311 1.900 2.500 1.00 91.12 87 SER A N 1
ATOM 679 C CA . SER A 1 87 ? 6.573 1.931 3.768 1.00 91.12 87 SER A CA 1
ATOM 680 C C . SER A 1 87 ? 5.049 1.917 3.558 1.00 91.12 87 SER A C 1
ATOM 682 O O . SER A 1 87 ? 4.317 1.279 4.311 1.00 91.12 87 SER A O 1
ATOM 684 N N . GLU A 1 88 ? 4.555 2.577 2.506 1.00 92.50 88 GLU A N 1
ATOM 685 C CA . GLU A 1 88 ? 3.141 2.562 2.128 1.00 92.50 88 GLU A CA 1
ATOM 686 C C . GLU A 1 88 ? 2.680 1.161 1.703 1.00 92.50 88 GLU A C 1
ATOM 688 O O . GLU A 1 88 ? 1.632 0.710 2.162 1.00 92.50 88 GLU A O 1
ATOM 693 N N . THR A 1 89 ? 3.457 0.438 0.888 1.00 92.75 89 THR A N 1
ATOM 694 C CA . THR A 1 89 ? 3.118 -0.955 0.531 1.00 92.75 89 THR A CA 1
ATOM 695 C C . THR A 1 89 ? 3.199 -1.897 1.732 1.00 92.75 89 THR A C 1
ATOM 697 O O . THR A 1 89 ? 2.335 -2.760 1.896 1.00 92.75 89 THR A O 1
ATOM 700 N N . ALA A 1 90 ? 4.179 -1.688 2.618 1.00 89.12 90 ALA A N 1
ATOM 701 C CA . ALA A 1 90 ? 4.339 -2.469 3.836 1.00 89.12 90 ALA A CA 1
ATOM 702 C C . ALA A 1 90 ? 3.110 -2.326 4.741 1.00 89.12 90 ALA A C 1
ATOM 704 O O . ALA A 1 90 ? 2.562 -3.335 5.182 1.00 89.12 90 ALA A O 1
ATOM 705 N N . LEU A 1 91 ? 2.614 -1.098 4.947 1.00 90.75 91 LEU A N 1
ATOM 706 C CA . LEU A 1 91 ? 1.395 -0.839 5.720 1.00 90.75 91 LEU A CA 1
ATOM 707 C C . LEU A 1 91 ? 0.214 -1.693 5.237 1.00 90.75 91 LEU A C 1
ATOM 709 O O . LEU A 1 91 ? -0.476 -2.290 6.058 1.00 90.75 91 LEU A O 1
ATOM 713 N N . PHE A 1 92 ? -0.013 -1.786 3.926 1.00 91.75 92 PHE A N 1
ATOM 714 C CA . PHE A 1 92 ? -1.100 -2.604 3.373 1.00 91.75 92 PHE A CA 1
ATOM 715 C C . PHE A 1 92 ? -0.883 -4.103 3.600 1.00 91.75 92 PHE A C 1
ATOM 717 O O . PHE A 1 92 ? -1.842 -4.810 3.917 1.00 91.75 92 PHE A O 1
ATOM 724 N N . GLY A 1 93 ? 0.371 -4.561 3.542 1.00 88.81 93 GLY A N 1
ATOM 725 C CA . GLY A 1 93 ? 0.754 -5.911 3.955 1.00 88.81 93 GLY A CA 1
ATOM 726 C C . GLY A 1 93 ? 0.361 -6.210 5.405 1.00 88.81 93 GLY A C 1
ATOM 727 O O . GLY A 1 93 ? -0.317 -7.202 5.657 1.00 88.81 93 GLY A O 1
ATOM 728 N N . PHE A 1 94 ? 0.685 -5.314 6.345 1.00 87.25 94 PHE A N 1
ATOM 729 C CA . PHE A 1 94 ? 0.312 -5.467 7.762 1.00 87.25 94 PHE A CA 1
ATOM 730 C C . PHE A 1 94 ? -1.188 -5.342 8.022 1.00 87.25 94 PHE A C 1
ATOM 732 O O . PHE A 1 94 ? -1.715 -5.948 8.952 1.00 87.25 94 PHE A O 1
ATOM 739 N N . LEU A 1 95 ? -1.904 -4.566 7.210 1.00 88.88 95 LEU A N 1
ATOM 740 C CA . LEU A 1 95 ? -3.359 -4.497 7.300 1.00 88.88 95 LEU A CA 1
ATOM 741 C C . LEU A 1 95 ? -4.039 -5.757 6.743 1.00 88.88 95 LEU A C 1
ATOM 743 O O . LEU A 1 95 ? -5.231 -5.952 6.984 1.00 88.88 95 LEU A O 1
ATOM 747 N N . GLY A 1 96 ? -3.308 -6.608 6.015 1.00 88.38 96 GLY A N 1
ATOM 748 C CA . GLY A 1 96 ? -3.874 -7.741 5.286 1.00 88.38 96 GLY A CA 1
ATOM 749 C C . GLY A 1 96 ? -4.770 -7.301 4.126 1.00 88.38 96 GLY A C 1
ATOM 750 O O . GLY A 1 96 ? -5.695 -8.022 3.755 1.00 88.38 96 GLY A O 1
ATOM 751 N N . VAL A 1 97 ? -4.536 -6.104 3.579 1.00 90.12 97 VAL A N 1
ATOM 752 C CA . VAL A 1 97 ? -5.323 -5.532 2.481 1.00 90.12 97 VAL A CA 1
ATOM 753 C C . VAL A 1 97 ? -4.524 -5.690 1.186 1.00 90.12 97 VAL A C 1
ATOM 755 O O . VAL A 1 97 ? -3.531 -4.983 1.005 1.00 90.12 97 VAL A O 1
ATOM 758 N N . PRO A 1 98 ? -4.917 -6.597 0.273 1.00 90.19 98 PRO A N 1
ATOM 759 C CA . PRO A 1 98 ? -4.179 -6.810 -0.964 1.00 90.19 98 PRO A CA 1
ATOM 760 C C . PRO A 1 98 ? -4.282 -5.586 -1.882 1.00 90.19 98 PRO A C 1
ATOM 762 O O . PRO A 1 98 ? -5.364 -5.039 -2.105 1.00 90.19 98 PRO A O 1
ATOM 765 N N . LEU A 1 99 ? -3.140 -5.167 -2.427 1.00 93.75 99 LEU A N 1
ATOM 766 C CA . LEU A 1 99 ? -3.048 -4.103 -3.422 1.00 93.75 99 LEU A CA 1
ATOM 767 C C . LEU A 1 99 ? -3.002 -4.706 -4.823 1.00 93.75 99 LEU A C 1
ATOM 769 O O . LEU A 1 99 ? -2.245 -5.644 -5.076 1.00 93.75 99 LEU A O 1
ATOM 773 N N . HIS A 1 100 ? -3.782 -4.126 -5.736 1.00 95.19 100 HIS A N 1
ATOM 774 C CA . HIS A 1 100 ? -3.807 -4.531 -7.135 1.00 95.19 100 HIS A CA 1
ATOM 775 C C . HIS A 1 100 ? -3.817 -3.333 -8.088 1.00 95.19 100 HIS A C 1
ATOM 777 O O . HIS A 1 100 ? -4.409 -2.296 -7.786 1.00 95.19 100 HIS A O 1
ATOM 783 N N . HIS A 1 101 ? -3.211 -3.495 -9.264 1.00 95.50 101 HIS A N 1
ATOM 784 C CA . HIS A 1 101 ? -3.313 -2.567 -10.391 1.00 95.50 101 HIS A CA 1
ATOM 785 C C . HIS A 1 101 ? -3.511 -3.331 -11.711 1.00 95.50 101 HIS A C 1
ATOM 787 O O . HIS A 1 101 ? -3.166 -4.504 -11.833 1.00 95.50 101 HIS A O 1
ATOM 793 N N . GLY A 1 102 ? -4.093 -2.657 -12.708 1.00 95.50 102 GLY A N 1
ATOM 794 C CA . GLY A 1 102 ? -4.358 -3.226 -14.039 1.00 95.50 102 GLY A CA 1
ATOM 795 C C . GLY A 1 102 ? -3.332 -2.843 -15.107 1.00 95.50 102 GLY A C 1
ATOM 796 O O . GLY A 1 102 ? -3.512 -3.169 -16.274 1.00 95.50 102 GLY A O 1
ATOM 797 N N . TRP A 1 103 ? -2.283 -2.109 -14.733 1.00 95.25 103 TRP A N 1
ATOM 798 C CA . TRP A 1 103 ? -1.285 -1.626 -15.685 1.00 95.25 103 TRP A CA 1
ATOM 799 C C . TRP A 1 103 ? -0.226 -2.696 -15.955 1.00 95.25 103 TRP A C 1
ATOM 801 O O . TRP A 1 103 ? 0.784 -2.767 -15.260 1.00 95.25 103 TRP A O 1
ATOM 811 N N . LEU A 1 104 ? -0.501 -3.551 -16.938 1.00 93.25 104 LEU A N 1
ATOM 812 C CA . LEU A 1 104 ? 0.320 -4.708 -17.290 1.00 93.25 104 LEU A CA 1
ATOM 813 C C . LEU A 1 104 ? 0.812 -4.599 -18.731 1.00 93.25 104 LEU A C 1
ATOM 815 O O . LEU A 1 104 ? 0.132 -4.020 -19.579 1.00 93.25 104 LEU A O 1
ATOM 819 N N . VAL A 1 105 ? 1.985 -5.172 -19.003 1.00 91.44 105 VAL A N 1
ATOM 820 C CA . VAL A 1 105 ? 2.444 -5.388 -20.382 1.00 91.44 105 VAL A CA 1
ATOM 821 C C . VAL A 1 105 ? 1.627 -6.525 -20.991 1.00 91.44 105 VAL A C 1
ATOM 823 O O . VAL A 1 105 ? 1.436 -7.557 -20.346 1.00 91.44 105 VAL A O 1
ATOM 826 N N . ASP A 1 106 ? 1.154 -6.341 -22.225 1.00 89.94 106 ASP A N 1
ATOM 827 C CA . ASP A 1 106 ? 0.512 -7.415 -22.981 1.00 89.94 106 ASP A CA 1
ATOM 828 C C . ASP A 1 106 ? 1.530 -8.547 -23.219 1.00 89.94 106 ASP A C 1
ATOM 830 O O . ASP A 1 106 ? 2.572 -8.301 -23.831 1.00 89.94 106 ASP A O 1
ATOM 834 N N . PRO A 1 107 ? 1.262 -9.790 -22.775 1.00 84.62 107 PRO A N 1
ATOM 835 C CA . PRO A 1 107 ? 2.155 -10.921 -23.015 1.00 84.62 107 PRO A CA 1
ATOM 836 C C . PRO A 1 107 ? 2.431 -11.213 -24.498 1.00 84.62 107 PRO A C 1
ATOM 838 O O . PRO A 1 107 ? 3.399 -11.909 -24.803 1.00 84.62 107 PRO A O 1
ATOM 841 N N . GLN A 1 108 ? 1.585 -10.732 -25.414 1.00 89.12 108 GLN A N 1
ATOM 842 C CA . GLN A 1 108 ? 1.783 -10.887 -26.859 1.00 89.12 108 GLN A CA 1
ATOM 843 C C . GLN A 1 108 ? 2.826 -9.913 -27.425 1.00 89.12 108 GLN A C 1
ATOM 845 O O . GLN A 1 108 ? 3.358 -10.151 -28.511 1.00 89.12 108 GLN A O 1
ATOM 850 N N . ASP A 1 109 ? 3.152 -8.846 -26.695 1.00 87.12 109 ASP A N 1
ATOM 851 C CA . ASP A 1 109 ? 4.172 -7.882 -27.086 1.00 87.12 109 ASP A CA 1
ATOM 852 C C . ASP A 1 109 ? 5.560 -8.351 -26.619 1.00 87.12 109 ASP A C 1
ATOM 854 O O . ASP A 1 109 ? 6.011 -8.086 -25.501 1.00 87.12 109 ASP A O 1
ATOM 858 N N . VAL A 1 110 ? 6.243 -9.091 -27.496 1.00 82.94 110 VAL A N 1
ATOM 859 C CA . VAL A 1 110 ? 7.571 -9.670 -27.227 1.00 82.94 110 VAL A CA 1
ATOM 860 C C . VAL A 1 110 ? 8.633 -8.588 -26.994 1.00 82.94 110 VAL A C 1
ATOM 862 O O . VAL A 1 110 ? 9.568 -8.801 -26.216 1.00 82.94 110 VAL A O 1
ATOM 865 N N . GLU A 1 111 ? 8.497 -7.427 -27.640 1.00 82.88 111 GLU A N 1
ATOM 866 C CA . GLU A 1 111 ? 9.455 -6.326 -27.520 1.00 82.88 111 GLU A CA 1
ATOM 867 C C . GLU A 1 111 ? 9.389 -5.726 -26.111 1.00 82.88 111 GLU A C 1
ATOM 869 O O . GLU A 1 111 ? 10.399 -5.695 -25.391 1.00 82.88 111 GLU A O 1
ATOM 874 N N . LEU A 1 112 ? 8.185 -5.354 -25.664 1.00 80.69 112 LEU A N 1
ATOM 875 C CA . LEU A 1 112 ? 7.978 -4.792 -24.328 1.00 80.69 112 LEU A CA 1
ATOM 876 C C . LEU A 1 112 ? 8.167 -5.846 -23.229 1.00 80.69 112 LEU A C 1
ATOM 878 O O . LEU A 1 112 ? 8.757 -5.546 -22.187 1.00 80.69 112 LEU A O 1
ATOM 882 N N . GLY A 1 113 ? 7.741 -7.089 -23.472 1.00 78.06 113 GLY A N 1
ATOM 883 C CA . GLY A 1 113 ? 7.785 -8.201 -22.516 1.00 78.06 113 GLY A CA 1
ATOM 884 C C . GLY A 1 113 ? 9.190 -8.588 -22.036 1.00 78.06 113 GLY A C 1
ATOM 885 O O . GLY A 1 113 ? 9.336 -9.215 -20.987 1.00 78.06 113 GLY A O 1
ATOM 886 N N . SER A 1 114 ? 10.238 -8.178 -22.753 1.00 77.88 114 SER A N 1
ATOM 887 C CA . SER A 1 114 ? 11.632 -8.462 -22.389 1.00 77.88 114 SER A CA 1
ATOM 888 C C . SER A 1 114 ? 12.274 -7.428 -21.449 1.00 77.88 114 SER A C 1
ATOM 890 O O . SER A 1 114 ? 13.212 -7.761 -20.722 1.00 77.88 114 SER A O 1
ATOM 892 N N . SER A 1 115 ? 11.785 -6.183 -21.438 1.00 76.06 115 SER A N 1
ATOM 893 C CA . SER A 1 115 ? 12.510 -5.036 -20.861 1.00 76.06 115 SER A CA 1
ATOM 894 C C . SER A 1 115 ? 11.695 -4.215 -19.853 1.00 76.06 115 SER A C 1
ATOM 896 O O . SER A 1 115 ? 12.250 -3.688 -18.885 1.00 76.06 115 SER A O 1
ATOM 898 N N . ILE A 1 116 ? 10.375 -4.146 -20.031 1.00 84.12 116 ILE A N 1
ATOM 899 C CA . ILE A 1 116 ? 9.465 -3.318 -19.228 1.00 84.12 116 ILE A CA 1
ATOM 900 C C . ILE A 1 116 ? 8.968 -3.987 -17.936 1.00 84.12 116 ILE A C 1
ATOM 902 O O . ILE A 1 116 ? 8.916 -3.290 -16.922 1.00 84.12 116 ILE A O 1
ATOM 906 N N . PRO A 1 117 ? 8.647 -5.299 -17.889 1.00 80.88 117 PRO A N 1
ATOM 907 C CA . PRO A 1 117 ? 7.947 -5.896 -16.747 1.00 80.88 117 PRO A CA 1
ATOM 908 C C . PRO A 1 117 ? 8.625 -5.696 -15.387 1.00 80.88 117 PRO A C 1
ATOM 910 O O . PRO A 1 117 ? 7.945 -5.567 -14.373 1.00 80.88 117 PRO A O 1
ATOM 913 N N . ARG A 1 118 ? 9.963 -5.659 -15.361 1.00 80.81 118 ARG A N 1
ATOM 914 C CA . ARG A 1 118 ? 10.761 -5.505 -14.131 1.00 80.81 118 ARG A CA 1
ATOM 915 C C . AR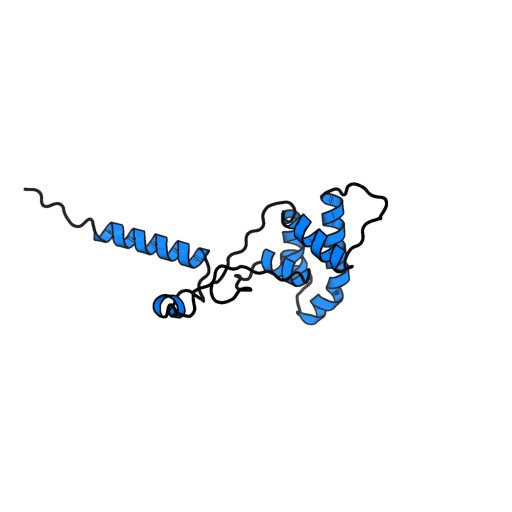G A 1 118 ? 11.073 -4.055 -13.761 1.00 80.81 118 ARG A C 1
ATOM 917 O O . ARG A 1 118 ? 11.733 -3.830 -12.754 1.00 80.81 118 ARG A O 1
ATOM 924 N N . SER A 1 119 ? 10.668 -3.092 -14.581 1.00 90.75 119 SER A N 1
ATOM 925 C CA . SER A 1 119 ? 10.870 -1.676 -14.290 1.00 90.75 119 SER A CA 1
ATOM 926 C C . SER A 1 119 ? 9.641 -1.105 -13.594 1.00 90.75 119 SER A C 1
ATOM 928 O O . SER A 1 119 ? 8.515 -1.483 -13.915 1.00 90.75 119 SER A O 1
ATOM 930 N N . SER A 1 120 ? 9.853 -0.169 -12.674 1.00 94.94 120 SER A N 1
ATOM 931 C CA . SER A 1 120 ? 8.765 0.614 -12.098 1.00 94.94 120 SER A CA 1
ATOM 932 C C . SER A 1 120 ? 8.344 1.755 -13.025 1.00 94.94 120 SER A C 1
ATOM 934 O O . SER A 1 120 ? 9.103 2.158 -13.920 1.00 94.94 120 SER A O 1
ATOM 936 N N . TYR A 1 121 ? 7.155 2.318 -12.808 1.00 95.38 121 TYR A N 1
ATOM 937 C CA . TYR A 1 121 ? 6.709 3.506 -13.535 1.00 95.38 121 TYR A CA 1
ATOM 938 C C . TYR A 1 121 ? 7.701 4.665 -13.387 1.00 95.38 121 TYR A C 1
ATOM 940 O O . TYR A 1 121 ? 8.073 5.282 -14.394 1.00 95.38 121 TYR A O 1
ATOM 948 N N . SER A 1 122 ? 8.182 4.940 -12.170 1.00 94.69 122 SER A N 1
ATOM 949 C CA . SER A 1 122 ? 9.164 6.014 -11.955 1.00 94.69 122 SER A CA 1
ATOM 950 C C . SER A 1 122 ? 10.453 5.757 -12.722 1.00 94.69 122 SER A C 1
ATOM 952 O O . SER A 1 122 ? 11.001 6.673 -13.345 1.00 94.69 122 SER A O 1
ATOM 954 N N . LYS A 1 123 ? 10.935 4.507 -12.715 1.00 94.50 123 LYS A N 1
ATOM 955 C CA . LYS A 1 123 ? 12.173 4.140 -13.402 1.00 94.50 123 LYS A CA 1
ATOM 956 C C . LYS A 1 123 ? 12.043 4.294 -14.915 1.00 94.50 123 LYS A C 1
ATOM 958 O O . LYS A 1 123 ? 12.945 4.855 -15.537 1.00 94.50 123 LYS A O 1
ATOM 963 N N . LEU A 1 124 ? 10.933 3.843 -15.501 1.00 93.69 124 LEU A N 1
ATOM 964 C CA . LEU A 1 124 ? 10.672 4.008 -16.934 1.00 93.69 124 LEU A CA 1
ATOM 965 C C . LEU A 1 124 ? 10.528 5.475 -17.322 1.00 93.69 124 LEU A C 1
ATOM 967 O O . LEU A 1 124 ? 11.149 5.902 -18.292 1.00 93.69 124 LEU A O 1
ATOM 971 N N . SER A 1 125 ? 9.771 6.247 -16.544 1.00 94.81 125 SER A N 1
ATOM 972 C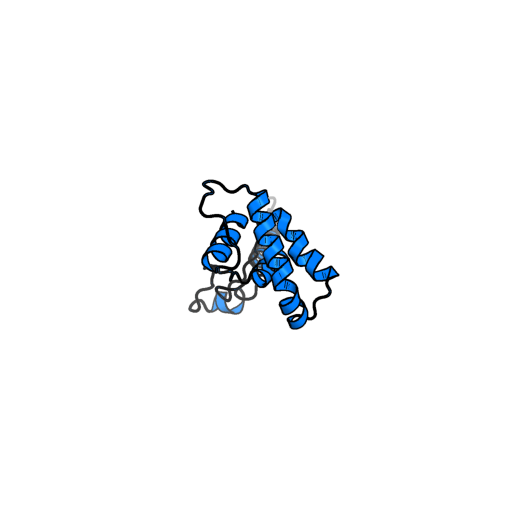 CA . SER A 1 125 ? 9.573 7.680 -16.786 1.00 94.81 125 SER A CA 1
ATOM 973 C C . SER A 1 125 ? 10.905 8.429 -16.780 1.00 94.81 125 SER A C 1
ATOM 975 O O . SER A 1 125 ? 11.188 9.218 -17.680 1.00 94.81 125 SER A O 1
ATOM 977 N N . TYR A 1 126 ? 11.765 8.128 -15.802 1.00 95.19 126 TYR A N 1
ATOM 978 C CA . TYR A 1 126 ? 13.112 8.684 -15.736 1.00 95.19 126 TYR A CA 1
ATOM 979 C C . TYR A 1 126 ? 13.962 8.284 -16.949 1.00 95.19 126 TYR A C 1
ATOM 981 O O . TYR A 1 126 ? 14.570 9.143 -17.588 1.00 95.19 126 TYR A O 1
ATOM 989 N N . ASN A 1 127 ? 13.993 6.993 -17.290 1.00 92.94 127 ASN A N 1
ATOM 990 C CA . ASN A 1 127 ? 14.781 6.498 -18.419 1.00 92.94 127 ASN A CA 1
ATOM 991 C C . ASN A 1 127 ? 14.331 7.132 -19.747 1.00 92.94 127 ASN A C 1
ATOM 993 O O . ASN A 1 127 ? 15.177 7.489 -20.567 1.00 92.94 127 ASN A O 1
ATOM 997 N N . LEU A 1 128 ? 13.021 7.313 -19.941 1.00 92.88 128 LEU A N 1
ATOM 998 C CA . LEU A 1 128 ? 12.461 7.964 -21.123 1.00 92.88 128 LEU A CA 1
ATOM 999 C C . LEU A 1 128 ? 12.890 9.434 -21.207 1.00 92.88 128 LEU A C 1
ATOM 1001 O O . LEU A 1 128 ? 13.385 9.863 -22.247 1.00 92.88 128 LEU A O 1
ATOM 1005 N N . ALA A 1 129 ? 12.798 10.179 -20.103 1.00 95.06 129 ALA A N 1
ATOM 1006 C CA . ALA A 1 129 ? 13.242 11.572 -20.054 1.00 95.06 129 ALA A CA 1
ATOM 1007 C C . ALA A 1 129 ? 14.747 11.717 -20.366 1.00 95.06 129 ALA A C 1
ATOM 1009 O O . ALA A 1 129 ? 15.156 12.614 -21.109 1.00 95.06 129 ALA A O 1
ATOM 1010 N N . VAL A 1 130 ? 15.584 10.811 -19.842 1.00 94.88 130 VAL A N 1
ATOM 1011 C CA . VAL A 1 130 ? 17.024 10.768 -20.157 1.00 94.88 130 VAL A CA 1
ATOM 1012 C C . VAL A 1 130 ? 17.250 10.492 -21.644 1.00 94.88 130 VAL A C 1
ATOM 1014 O O . VAL A 1 130 ? 18.039 11.188 -22.287 1.00 94.88 130 VAL A O 1
ATOM 1017 N N . TYR A 1 131 ? 16.543 9.511 -22.207 1.00 92.88 131 TYR A N 1
ATOM 1018 C CA . TYR A 1 131 ? 16.639 9.172 -23.625 1.00 92.88 131 TYR A CA 1
ATOM 1019 C C . TYR A 1 131 ? 16.252 10.352 -24.530 1.00 92.88 131 TYR A C 1
ATOM 1021 O O . TYR A 1 131 ? 16.972 10.672 -25.479 1.00 92.88 131 TYR A O 1
ATOM 1029 N N . GLU A 1 132 ? 15.160 11.049 -24.218 1.00 94.44 132 GLU A N 1
ATOM 1030 C CA . GLU A 1 132 ? 14.715 12.227 -24.968 1.00 94.44 132 GLU A CA 1
ATOM 1031 C C . GLU A 1 132 ? 15.726 13.376 -24.914 1.00 94.44 132 GLU A C 1
ATOM 1033 O O . GLU A 1 132 ? 15.988 14.013 -25.939 1.00 94.44 132 GLU A O 1
ATOM 1038 N N . SER A 1 133 ? 16.352 13.598 -23.756 1.00 93.56 133 SER A N 1
ATOM 1039 C CA . SER A 1 133 ? 17.409 14.602 -23.593 1.00 93.56 133 SER A CA 1
ATOM 1040 C C . SER A 1 133 ? 18.617 14.307 -24.494 1.00 93.56 133 SER A C 1
ATOM 1042 O O . SER A 1 133 ? 19.070 15.178 -25.249 1.00 93.56 133 SER A O 1
ATOM 1044 N N . ILE A 1 134 ? 19.080 13.053 -24.520 1.00 93.19 134 ILE A N 1
ATOM 1045 C CA . ILE A 1 134 ? 20.190 12.615 -25.384 1.00 93.19 134 ILE A CA 1
ATOM 1046 C C . ILE A 1 134 ? 19.818 12.750 -26.869 1.00 93.19 134 ILE A C 1
ATOM 1048 O O . ILE A 1 134 ? 20.604 13.258 -27.676 1.00 93.19 134 ILE A O 1
ATOM 1052 N N . ARG A 1 135 ? 18.600 12.344 -27.242 1.00 91.06 135 ARG A N 1
ATOM 1053 C CA . ARG A 1 135 ? 18.096 12.442 -28.621 1.00 91.06 135 ARG A CA 1
ATOM 1054 C C . ARG A 1 135 ? 17.980 13.896 -29.093 1.00 91.06 135 ARG A C 1
ATOM 1056 O O . ARG A 1 135 ? 18.285 14.201 -30.243 1.00 91.06 135 ARG A O 1
ATOM 1063 N N . SER A 1 136 ? 17.575 14.810 -28.213 1.00 84.19 136 SER A N 1
ATOM 1064 C CA . SER A 1 136 ? 17.498 16.243 -28.532 1.00 84.19 136 SER A CA 1
ATOM 1065 C C . SER A 1 136 ? 18.880 16.881 -28.742 1.00 84.19 136 SER A C 1
ATOM 1067 O O . SER A 1 136 ? 19.035 17.733 -29.614 1.00 84.19 136 SER A O 1
ATOM 1069 N N . SER A 1 137 ? 19.897 16.411 -28.011 1.00 76.50 137 SER A N 1
ATOM 1070 C CA . SER A 1 137 ? 21.283 16.901 -28.091 1.00 76.50 137 SER A CA 1
ATOM 1071 C C . SER A 1 137 ? 22.049 16.377 -29.312 1.00 76.50 137 SER A C 1
ATOM 1073 O O . SER A 1 137 ? 23.014 16.987 -29.759 1.00 76.50 137 SER A O 1
ATOM 1075 N N . THR A 1 138 ? 21.638 15.232 -29.859 1.00 69.00 138 THR A N 1
ATOM 1076 C CA . THR A 1 138 ? 22.253 14.623 -31.054 1.00 69.00 138 THR A CA 1
ATOM 1077 C C . THR A 1 138 ? 21.677 15.176 -32.359 1.00 69.00 138 THR A C 1
ATOM 1079 O O . THR A 1 138 ? 22.386 15.244 -33.361 1.00 69.00 138 THR A O 1
ATOM 1082 N N . ASN A 1 139 ? 20.429 15.656 -32.343 1.00 61.16 139 ASN A N 1
ATOM 1083 C CA . ASN A 1 139 ? 19.775 16.282 -33.498 1.00 61.16 139 ASN A CA 1
ATOM 1084 C C . ASN A 1 139 ? 20.146 17.766 -33.720 1.00 61.16 139 ASN A C 1
ATOM 1086 O O . ASN A 1 139 ? 19.667 18.368 -34.678 1.00 61.16 139 ASN A O 1
ATOM 1090 N N . SER A 1 140 ? 21.000 18.361 -32.881 1.00 58.34 140 SER A N 1
ATOM 1091 C CA . SER A 1 140 ? 21.446 19.765 -32.958 1.00 58.34 140 SER A CA 1
ATOM 1092 C C . SER A 1 140 ? 22.866 19.953 -33.539 1.00 58.34 140 SER A C 1
ATOM 1094 O O . SER A 1 140 ? 23.547 20.932 -33.237 1.00 58.34 140 SER A O 1
ATOM 1096 N N . GLY A 1 141 ? 23.316 19.044 -34.418 1.00 52.34 141 GLY A N 1
ATOM 1097 C CA . GLY A 1 141 ? 24.553 19.188 -35.212 1.00 52.34 141 GLY A CA 1
ATOM 1098 C C . GLY A 1 141 ? 24.516 20.359 -36.221 1.00 52.34 141 GLY A C 1
ATOM 1099 O O . GLY A 1 141 ? 23.437 20.809 -36.601 1.00 52.34 141 GLY A O 1
ATOM 1100 N N . PRO A 1 142 ? 25.679 20.888 -36.657 1.00 50.22 142 PRO A N 1
ATOM 1101 C CA . PRO A 1 142 ? 25.889 22.315 -36.908 1.00 50.22 142 PRO A CA 1
ATOM 1102 C C . PRO A 1 142 ? 25.064 22.864 -38.077 1.00 50.22 142 PRO A C 1
ATOM 1104 O O . PRO A 1 142 ? 25.129 22.353 -39.197 1.00 50.22 142 PRO A O 1
ATOM 1107 N N . GLN A 1 143 ? 24.359 23.977 -37.836 1.00 55.97 143 GLN A N 1
ATOM 1108 C CA . GLN A 1 143 ? 23.833 24.824 -38.906 1.00 55.97 143 GLN A CA 1
ATOM 1109 C C . GLN A 1 143 ? 25.001 25.250 -39.801 1.00 55.97 143 GLN A C 1
ATOM 1111 O O . GLN A 1 143 ? 25.894 25.977 -39.367 1.00 55.97 143 GLN A O 1
ATOM 1116 N N . LYS A 1 144 ? 25.008 24.797 -41.058 1.00 48.97 144 LYS A N 1
ATOM 1117 C CA . LYS A 1 144 ? 25.931 25.304 -42.074 1.00 48.97 144 LYS A CA 1
ATOM 1118 C C . LYS A 1 144 ? 25.622 26.784 -42.289 1.00 48.97 144 LYS A C 1
ATOM 1120 O O . LYS A 1 144 ? 24.547 27.120 -42.774 1.00 48.97 144 LYS A O 1
ATOM 1125 N N . HIS A 1 145 ? 26.543 27.645 -41.872 1.00 46.81 145 HIS A N 1
ATOM 1126 C CA . HIS A 1 145 ? 26.503 29.064 -42.195 1.00 46.81 145 HIS A CA 1
ATOM 1127 C C . HIS A 1 145 ? 26.945 29.163 -43.659 1.00 46.81 145 HIS A C 1
ATOM 1129 O O . HIS A 1 145 ? 28.061 28.754 -43.987 1.00 46.81 145 HIS A O 1
ATOM 1135 N N . GLY A 1 146 ? 26.007 29.545 -44.526 1.00 49.56 146 GLY A N 1
ATOM 1136 C CA . GLY A 1 146 ? 26.268 29.888 -45.924 1.00 49.56 146 GLY A CA 1
ATOM 1137 C C . GLY A 1 146 ? 26.779 31.310 -46.061 1.00 49.56 146 GLY A C 1
ATOM 1138 O O . GLY A 1 146 ? 26.545 32.106 -45.124 1.00 49.56 146 GLY A O 1
#

Sequence (146 aa):
MSLLLCGNVLLLGEKITLNLDIKKVSEGHLIYLVQSYLFYGNTQMQLEQNLELSEFNKQVLGVLPKLPGSLYFDVTFASSCGFEQTSETALFGFLGVPLHHGWLVDPQDVELGSSIPRSSYSKLSYNLAVYESIRSSTNSGPQKHG

pLDDT: mean 85.54, std 11.91, range [46.81, 96.38]

InterPro domains:
  IPR007518 MINDY deubiquitinase [PTHR18063] (2-139)
  IPR033979 MINDY deubiquitinase domain [PF04424] (3-139)

Radius of gyration: 21.95 Å; chains: 1; bounding box: 53×44×64 Å

Organism: Setaria italica (NCBI:txid4555)